Protein AF-A0A0B3WMZ1-F1 (afdb_monomer_lite)

Structure (mmCIF, N/CA/C/O backbone):
data_AF-A0A0B3WMZ1-F1
#
_entry.id   AF-A0A0B3WMZ1-F1
#
loop_
_atom_site.group_PDB
_atom_site.id
_atom_site.type_symbol
_atom_site.label_atom_id
_atom_site.label_alt_id
_atom_site.label_comp_id
_atom_site.label_asym_id
_atom_site.label_entity_id
_atom_site.label_seq_id
_atom_site.pdbx_PDB_ins_code
_atom_site.Cartn_x
_atom_site.Cartn_y
_atom_site.Cartn_z
_atom_site.occupancy
_atom_site.B_iso_or_equiv
_atom_site.auth_seq_id
_atom_site.auth_comp_id
_atom_site.auth_asym_id
_atom_site.auth_atom_id
_atom_site.pdbx_PDB_model_num
ATOM 1 N N . MET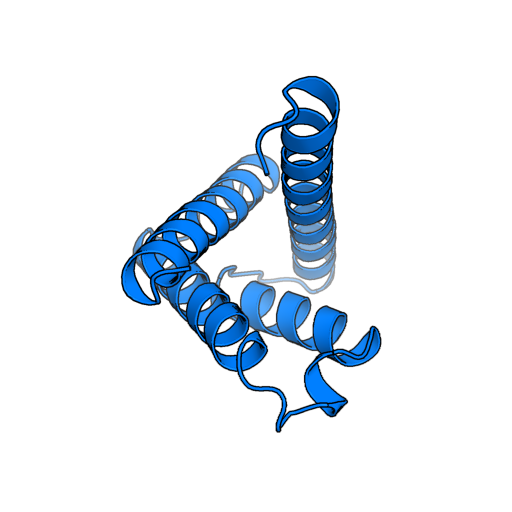 A 1 1 ? 13.576 -7.551 -15.426 1.00 64.88 1 MET A N 1
ATOM 2 C CA . MET A 1 1 ? 13.147 -7.860 -14.046 1.00 64.88 1 MET A CA 1
ATOM 3 C C . MET A 1 1 ? 12.488 -9.229 -14.025 1.00 64.88 1 MET A C 1
ATOM 5 O O . MET A 1 1 ? 11.691 -9.505 -14.913 1.00 64.88 1 MET A O 1
ATOM 9 N N . TYR A 1 2 ? 12.836 -10.089 -13.069 1.00 85.50 2 TYR A N 1
ATOM 10 C CA . TYR A 1 2 ? 12.163 -11.379 -12.900 1.00 85.50 2 TYR A CA 1
ATOM 11 C C . TYR A 1 2 ? 10.779 -11.148 -12.284 1.00 85.50 2 TYR A C 1
ATOM 13 O O . TYR A 1 2 ? 10.673 -10.461 -11.268 1.00 85.50 2 TYR A O 1
ATOM 21 N N . LEU A 1 3 ? 9.732 -11.701 -12.909 1.00 86.38 3 LEU A N 1
ATOM 22 C CA . LEU A 1 3 ? 8.337 -11.530 -12.480 1.00 86.38 3 LEU A CA 1
ATOM 23 C C . LEU A 1 3 ? 8.155 -11.904 -11.001 1.00 86.38 3 LEU A C 1
ATOM 25 O O . LEU A 1 3 ? 7.507 -11.177 -10.254 1.00 86.38 3 LEU A O 1
ATOM 29 N N . ASP A 1 4 ? 8.789 -12.993 -10.572 1.00 88.38 4 ASP A N 1
ATOM 30 C CA . ASP A 1 4 ? 8.692 -13.503 -9.203 1.00 88.38 4 ASP A CA 1
ATOM 31 C C . ASP A 1 4 ? 9.216 -12.490 -8.179 1.00 88.38 4 ASP A C 1
ATOM 33 O O . ASP A 1 4 ? 8.588 -12.242 -7.149 1.00 88.38 4 ASP A O 1
ATOM 37 N N . LEU A 1 5 ? 10.339 -11.840 -8.497 1.00 90.69 5 LEU A N 1
ATOM 38 C CA . LEU A 1 5 ? 10.965 -10.847 -7.628 1.00 90.69 5 LEU A CA 1
ATOM 39 C C . LEU A 1 5 ? 10.114 -9.572 -7.551 1.00 90.69 5 LEU A C 1
ATOM 41 O O . LEU A 1 5 ? 9.909 -9.041 -6.463 1.00 90.69 5 LEU A O 1
ATOM 45 N N . TYR A 1 6 ? 9.526 -9.152 -8.678 1.00 89.94 6 TYR A N 1
ATOM 46 C CA . TYR A 1 6 ? 8.584 -8.028 -8.728 1.00 89.94 6 TYR A CA 1
ATOM 47 C C . TYR A 1 6 ? 7.328 -8.272 -7.885 1.00 89.94 6 TYR A C 1
ATOM 49 O O . TYR A 1 6 ? 6.864 -7.368 -7.185 1.00 89.94 6 TYR A O 1
ATOM 57 N N . ILE A 1 7 ? 6.776 -9.488 -7.931 1.00 92.31 7 ILE A N 1
ATOM 58 C CA . ILE A 1 7 ? 5.605 -9.877 -7.135 1.00 92.31 7 ILE A CA 1
ATOM 59 C C . ILE A 1 7 ? 5.934 -9.814 -5.643 1.00 92.31 7 ILE A C 1
ATOM 61 O O . ILE A 1 7 ? 5.166 -9.229 -4.877 1.00 92.31 7 ILE A O 1
ATOM 65 N N . ILE A 1 8 ? 7.067 -10.391 -5.232 1.00 93.62 8 ILE A N 1
ATOM 66 C CA . ILE A 1 8 ? 7.501 -10.412 -3.828 1.00 93.62 8 ILE A CA 1
ATOM 67 C C . ILE A 1 8 ? 7.738 -8.990 -3.315 1.00 93.62 8 ILE A C 1
ATOM 69 O O . ILE A 1 8 ? 7.237 -8.636 -2.248 1.00 93.62 8 ILE A O 1
ATOM 73 N N . GLU A 1 9 ? 8.442 -8.164 -4.086 1.00 91.75 9 GLU A N 1
ATOM 74 C CA . GLU A 1 9 ? 8.725 -6.774 -3.735 1.00 91.75 9 GLU A CA 1
ATOM 75 C C . GLU A 1 9 ? 7.433 -5.964 -3.566 1.00 91.75 9 GLU A C 1
ATOM 77 O O . GLU A 1 9 ? 7.223 -5.339 -2.525 1.00 91.75 9 GLU A O 1
ATOM 82 N N . ASN A 1 10 ? 6.509 -6.043 -4.530 1.00 93.06 10 ASN A N 1
ATOM 83 C CA . ASN A 1 10 ? 5.232 -5.334 -4.443 1.00 93.06 10 ASN A CA 1
ATOM 84 C C . ASN A 1 10 ? 4.358 -5.849 -3.299 1.00 93.06 10 ASN A C 1
ATOM 86 O O . ASN A 1 10 ? 3.663 -5.060 -2.662 1.00 93.06 10 ASN A O 1
ATOM 90 N N . LEU A 1 11 ? 4.387 -7.148 -3.001 1.00 94.12 11 LEU A N 1
ATOM 91 C CA . LEU A 1 11 ? 3.652 -7.710 -1.867 1.00 94.12 11 LEU A CA 1
ATOM 92 C C . LEU A 1 11 ? 4.190 -7.185 -0.538 1.00 94.12 11 LEU A C 1
ATOM 94 O O . LEU A 1 11 ? 3.405 -6.802 0.332 1.00 94.12 11 LEU A O 1
ATOM 98 N N . LEU A 1 12 ? 5.512 -7.101 -0.407 1.00 94.50 12 LEU A N 1
ATOM 99 C CA . LEU A 1 12 ? 6.178 -6.565 0.773 1.00 94.50 12 LEU A CA 1
ATOM 100 C C . LEU A 1 12 ? 5.880 -5.065 0.930 1.00 94.50 12 LEU A C 1
ATOM 102 O O . LEU A 1 12 ? 5.408 -4.646 1.989 1.00 94.50 12 LEU A O 1
ATOM 106 N N . ILE A 1 13 ? 6.059 -4.272 -0.129 1.00 94.00 13 ILE A N 1
ATOM 107 C CA . ILE A 1 13 ? 5.790 -2.828 -0.120 1.00 94.00 13 ILE A CA 1
ATOM 108 C C . ILE A 1 13 ? 4.320 -2.549 0.206 1.00 94.00 13 ILE A C 1
ATOM 110 O O . ILE A 1 13 ? 4.038 -1.799 1.140 1.00 94.00 13 ILE A O 1
ATOM 114 N N . ASN A 1 14 ? 3.371 -3.182 -0.491 1.00 94.75 14 ASN A N 1
ATOM 115 C CA . ASN A 1 14 ? 1.945 -2.967 -0.231 1.00 94.75 14 ASN A CA 1
ATOM 116 C C . ASN A 1 14 ? 1.564 -3.357 1.205 1.00 94.75 14 ASN A C 1
ATOM 118 O O . ASN A 1 14 ? 0.786 -2.653 1.856 1.00 94.75 14 ASN A O 1
ATOM 122 N N . TYR A 1 15 ? 2.145 -4.435 1.740 1.00 94.25 15 TYR A N 1
ATOM 123 C CA . TYR A 1 15 ? 1.932 -4.828 3.131 1.00 94.25 15 TYR A CA 1
ATOM 124 C C . TYR A 1 15 ? 2.484 -3.794 4.126 1.00 94.25 15 TYR A C 1
ATOM 126 O O . TYR A 1 15 ? 1.806 -3.483 5.115 1.00 94.25 15 TYR A O 1
ATOM 134 N N . ILE A 1 16 ? 3.673 -3.229 3.872 1.00 94.12 16 ILE A N 1
ATOM 135 C CA . ILE A 1 16 ? 4.246 -2.140 4.681 1.00 94.12 16 ILE A CA 1
ATOM 136 C C . ILE A 1 16 ? 3.326 -0.924 4.647 1.00 94.12 16 ILE A C 1
ATOM 138 O O . ILE A 1 16 ? 2.972 -0.415 5.709 1.00 94.12 16 ILE A O 1
ATOM 142 N N . ILE A 1 17 ? 2.885 -0.495 3.463 1.00 94.38 17 ILE A N 1
ATOM 143 C CA . ILE A 1 17 ? 2.007 0.671 3.300 1.00 94.38 17 ILE A CA 1
ATOM 144 C C . ILE A 1 17 ? 0.739 0.490 4.134 1.00 94.38 17 ILE A C 1
ATOM 146 O O . ILE A 1 17 ? 0.432 1.327 4.984 1.00 94.38 17 ILE A O 1
ATOM 150 N N . ILE A 1 18 ? 0.031 -0.629 3.958 1.00 93.62 18 ILE A N 1
ATOM 151 C CA . ILE A 1 18 ? -1.217 -0.903 4.684 1.00 93.62 18 ILE A CA 1
ATOM 152 C C . ILE A 1 18 ? -0.970 -0.976 6.196 1.00 93.62 18 ILE A C 1
ATOM 154 O O . ILE A 1 18 ? -1.777 -0.483 6.991 1.00 93.62 18 ILE A O 1
ATOM 158 N N . SER A 1 19 ? 0.149 -1.567 6.614 1.00 92.25 19 SER A N 1
ATOM 159 C CA . SER A 1 19 ? 0.523 -1.667 8.025 1.00 92.25 19 SER A CA 1
ATOM 160 C C . SER A 1 19 ? 0.820 -0.302 8.642 1.00 92.25 19 SER A C 1
ATOM 162 O O . SER A 1 19 ? 0.267 0.007 9.699 1.00 92.25 19 SER A O 1
ATOM 164 N N . CYS A 1 20 ? 1.612 0.534 7.973 1.00 92.44 20 CYS A N 1
ATOM 165 C CA . CYS A 1 20 ? 1.904 1.905 8.384 1.00 92.44 20 CYS A CA 1
ATOM 166 C C . CYS A 1 20 ? 0.625 2.738 8.467 1.00 92.44 20 CYS A C 1
ATOM 168 O O . CYS A 1 20 ? 0.377 3.381 9.485 1.00 92.44 20 CYS A O 1
ATOM 170 N N . THR A 1 21 ? -0.237 2.674 7.452 1.00 93.44 21 THR A N 1
ATOM 171 C CA . THR A 1 21 ? -1.529 3.367 7.472 1.00 93.44 21 THR A CA 1
ATO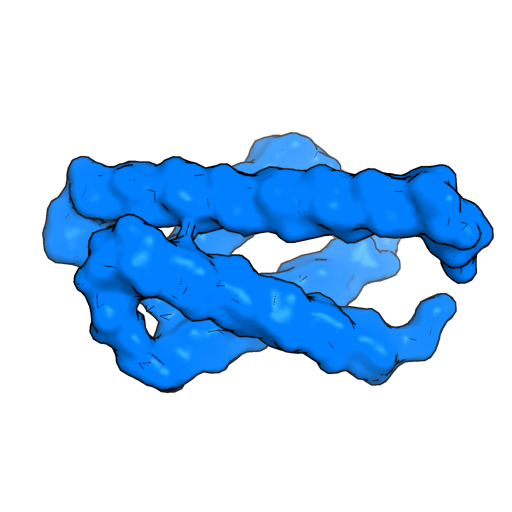M 172 C C . THR A 1 21 ? -2.402 2.896 8.633 1.00 93.44 21 THR A C 1
ATOM 174 O O . THR A 1 21 ? -2.988 3.729 9.317 1.00 93.44 21 THR A O 1
ATOM 177 N N . SER A 1 22 ? -2.466 1.592 8.915 1.00 91.31 22 SER A N 1
ATOM 178 C CA . SER A 1 22 ? -3.212 1.027 10.054 1.00 91.31 22 SER A CA 1
ATOM 179 C C . SER A 1 22 ? -2.708 1.561 11.401 1.00 91.31 22 SER A C 1
ATOM 181 O O . SER A 1 22 ? -3.514 1.928 12.254 1.00 91.31 22 SER A O 1
ATOM 183 N N . ILE A 1 23 ? -1.388 1.676 11.571 1.00 91.31 23 ILE A N 1
ATOM 184 C CA . ILE A 1 23 ? -0.771 2.230 12.785 1.00 91.31 23 ILE A CA 1
ATOM 185 C C . ILE A 1 23 ? -1.088 3.727 12.920 1.00 91.31 23 ILE A C 1
ATOM 187 O O . ILE A 1 23 ? -1.571 4.163 13.964 1.00 91.31 23 ILE A O 1
ATOM 191 N N . LEU A 1 24 ? -0.883 4.509 11.856 1.00 89.56 24 LEU A N 1
ATOM 192 C CA . LEU A 1 24 ? -1.090 5.963 11.851 1.00 89.56 24 LEU A CA 1
ATOM 193 C C . LEU A 1 24 ? -2.562 6.357 12.028 1.00 89.56 24 LEU A C 1
ATOM 195 O O . LEU A 1 24 ? -2.874 7.356 12.671 1.00 89.56 24 LEU A O 1
ATOM 199 N N . THR A 1 25 ? -3.479 5.562 11.483 1.00 88.44 25 THR A N 1
ATOM 200 C CA . THR A 1 25 ? -4.927 5.789 11.612 1.00 88.44 25 THR A CA 1
ATOM 201 C C . THR A 1 25 ? -5.505 5.264 12.925 1.00 88.44 25 THR A C 1
ATOM 203 O O . THR A 1 25 ? -6.688 5.500 13.183 1.00 88.44 25 THR A O 1
ATOM 206 N N . LYS A 1 26 ? -4.697 4.562 13.739 1.00 84.31 26 LYS A N 1
ATOM 207 C CA . LYS A 1 26 ? -5.119 3.767 14.909 1.00 84.31 26 LYS A CA 1
ATOM 208 C C . LYS A 1 26 ? -6.225 2.758 14.580 1.00 84.31 26 LYS A C 1
ATOM 210 O O . LYS A 1 26 ? -6.978 2.342 15.457 1.00 84.31 26 LYS A O 1
ATOM 215 N N . ASN A 1 27 ? -6.314 2.354 13.315 1.00 81.12 27 ASN A N 1
ATOM 216 C CA . ASN A 1 27 ? -7.290 1.390 12.848 1.00 81.12 27 ASN A CA 1
ATOM 217 C C . ASN A 1 27 ? -6.657 -0.001 12.885 1.00 81.12 27 ASN A C 1
ATOM 219 O O . ASN A 1 27 ? -5.870 -0.374 12.006 1.00 81.12 27 ASN A O 1
ATOM 223 N N . VAL A 1 28 ? -6.949 -0.753 13.946 1.00 71.19 28 VAL A N 1
ATOM 224 C CA . VAL A 1 28 ? -6.469 -2.125 14.151 1.00 71.19 28 VAL A CA 1
ATOM 225 C C . VAL A 1 28 ? -7.204 -3.083 13.213 1.00 71.19 28 VAL A C 1
ATOM 227 O O . VAL A 1 28 ? -8.093 -3.840 13.595 1.00 71.19 28 VAL A O 1
ATOM 230 N N . ASN A 1 29 ? -6.803 -3.061 11.945 1.00 72.38 29 ASN A N 1
ATOM 231 C CA . ASN A 1 29 ? -7.227 -4.055 10.973 1.00 72.38 29 ASN A CA 1
ATOM 232 C C . ASN A 1 29 ? -6.689 -5.436 11.357 1.00 72.38 29 ASN A C 1
ATOM 234 O O . ASN A 1 29 ? -5.511 -5.588 11.695 1.00 72.38 29 ASN A O 1
ATOM 238 N N . SER A 1 30 ? -7.528 -6.461 11.194 1.00 82.56 30 SER A N 1
ATOM 239 C CA . SER A 1 30 ? -7.095 -7.855 11.293 1.00 82.56 30 SER A CA 1
ATOM 240 C C . SER A 1 30 ? -5.942 -8.139 10.325 1.00 82.56 30 SER A C 1
ATOM 242 O O . SER A 1 30 ? -5.953 -7.680 9.180 1.00 82.56 30 SER A O 1
ATOM 244 N N . TYR A 1 31 ? -4.985 -8.960 10.760 1.00 84.31 31 TYR A N 1
ATOM 245 C CA . TYR A 1 31 ? -3.848 -9.415 9.955 1.00 8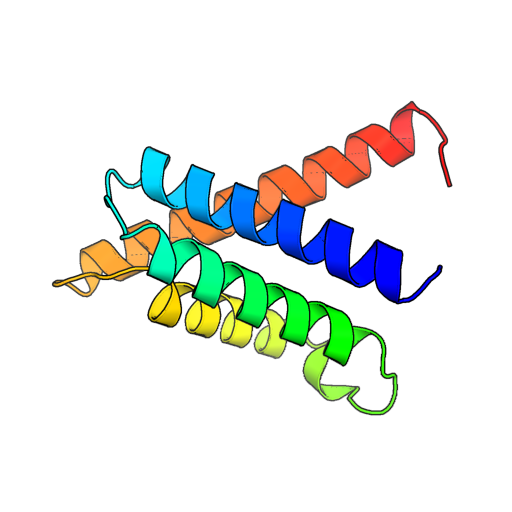4.31 31 TYR A CA 1
ATOM 246 C C . TYR A 1 31 ? -4.279 -9.951 8.576 1.00 84.31 31 TYR A C 1
ATOM 248 O O . TYR A 1 31 ? -3.662 -9.643 7.559 1.00 84.31 31 TYR A O 1
ATOM 256 N N . LYS A 1 32 ? -5.427 -10.644 8.517 1.00 86.56 32 LYS A N 1
ATOM 257 C CA . LYS A 1 32 ? -6.017 -11.144 7.265 1.00 86.56 32 LYS A CA 1
ATOM 258 C C . LYS A 1 32 ? -6.351 -10.024 6.276 1.00 86.56 32 LYS A C 1
ATOM 260 O O . LYS A 1 32 ? -6.083 -10.169 5.091 1.00 86.56 32 LYS A O 1
ATOM 265 N N . LYS A 1 33 ? -6.899 -8.898 6.747 1.00 87.38 33 LYS A N 1
ATOM 266 C CA . LYS A 1 33 ? -7.250 -7.757 5.883 1.00 87.38 33 LYS A CA 1
ATOM 267 C C . LYS A 1 33 ? -6.014 -7.067 5.320 1.00 87.38 33 LYS A C 1
ATOM 269 O O . LYS A 1 33 ? -6.026 -6.669 4.162 1.00 87.38 33 LYS A O 1
ATOM 274 N N . LYS A 1 34 ? -4.934 -7.001 6.107 1.00 88.62 34 LYS A N 1
ATOM 275 C CA . LYS A 1 34 ? -3.645 -6.473 5.639 1.00 88.62 34 LYS A CA 1
ATOM 276 C C . LYS A 1 34 ? -3.061 -7.331 4.520 1.00 88.62 34 LYS A C 1
ATOM 278 O O . LYS A 1 34 ? -2.645 -6.788 3.505 1.00 88.62 34 LYS A O 1
ATOM 283 N N . ILE A 1 35 ? -3.098 -8.657 4.675 1.00 91.75 35 ILE A N 1
ATOM 284 C CA . ILE A 1 35 ? -2.641 -9.590 3.636 1.00 91.75 35 ILE A CA 1
ATOM 285 C C . ILE A 1 35 ? -3.509 -9.492 2.383 1.00 91.75 35 ILE A C 1
ATOM 287 O O . ILE A 1 35 ? -2.969 -9.350 1.293 1.00 91.75 35 ILE A O 1
ATOM 291 N N . ILE A 1 36 ? -4.839 -9.530 2.516 1.00 91.69 36 ILE A N 1
ATOM 292 C CA . ILE A 1 36 ? -5.746 -9.446 1.361 1.00 91.69 36 ILE A CA 1
ATOM 293 C C . ILE A 1 36 ? -5.528 -8.131 0.609 1.00 91.69 36 ILE A C 1
ATOM 295 O O . ILE A 1 36 ? -5.373 -8.143 -0.608 1.00 91.69 36 ILE A O 1
ATOM 299 N N . GLY A 1 37 ? 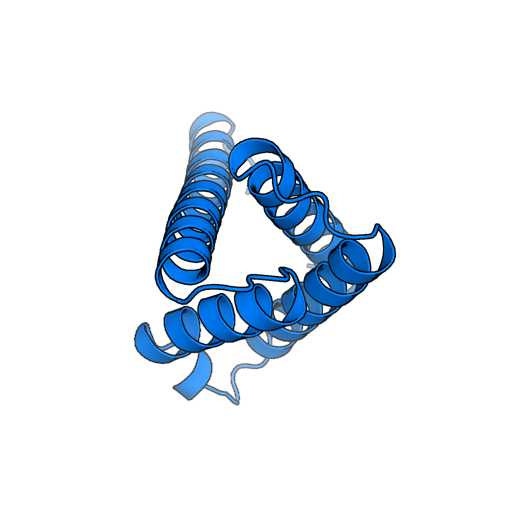-5.455 -7.011 1.328 1.00 90.69 37 GLY A N 1
ATOM 300 C CA . GLY A 1 37 ? -5.164 -5.711 0.736 1.00 90.69 37 GLY A CA 1
ATOM 301 C C . GLY A 1 37 ? -3.822 -5.678 0.007 1.00 90.69 37 GLY A C 1
ATOM 302 O O . GLY A 1 37 ? -3.749 -5.186 -1.117 1.00 90.69 37 GLY A O 1
ATOM 303 N N . ALA A 1 38 ? -2.778 -6.260 0.608 1.00 92.81 38 ALA A N 1
ATOM 304 C CA . ALA A 1 38 ? -1.455 -6.330 -0.002 1.00 92.81 38 ALA A CA 1
ATOM 305 C C . ALA A 1 38 ? -1.461 -7.172 -1.282 1.00 92.81 38 ALA A C 1
ATOM 307 O O . ALA A 1 38 ? -0.926 -6.741 -2.297 1.00 92.81 38 ALA A O 1
ATOM 308 N N . VAL A 1 39 ? -2.131 -8.327 -1.264 1.00 94.19 39 VAL A N 1
ATOM 309 C CA . VAL A 1 39 ? -2.286 -9.196 -2.439 1.00 94.19 39 VAL A CA 1
ATOM 310 C C . VAL A 1 39 ? -3.040 -8.477 -3.557 1.00 94.19 39 VAL A C 1
ATOM 312 O O . VAL A 1 39 ? -2.602 -8.521 -4.703 1.00 94.19 39 VAL A O 1
ATOM 315 N N . VAL A 1 40 ? -4.133 -7.771 -3.248 1.00 93.12 40 VAL A N 1
ATOM 316 C CA . VAL A 1 40 ? -4.882 -6.986 -4.246 1.00 93.12 40 VAL A CA 1
ATOM 317 C C . VAL A 1 40 ? -4.015 -5.868 -4.833 1.00 93.12 40 VAL A C 1
ATOM 319 O O . VAL A 1 40 ? -4.012 -5.679 -6.050 1.00 93.12 40 VAL A O 1
ATOM 322 N N . GLY A 1 41 ? -3.240 -5.171 -3.998 1.00 90.75 41 GLY A N 1
ATOM 323 C CA . GLY A 1 41 ? -2.268 -4.174 -4.452 1.00 90.75 41 GLY A CA 1
ATOM 324 C C . GLY A 1 41 ? -1.213 -4.769 -5.386 1.00 90.75 41 GLY A C 1
ATOM 325 O O . GLY A 1 41 ? -0.943 -4.213 -6.447 1.00 90.75 41 GLY A O 1
ATOM 326 N N . THR A 1 42 ? -0.678 -5.943 -5.055 1.00 92.88 42 THR A N 1
ATOM 327 C CA . THR A 1 42 ? 0.299 -6.642 -5.899 1.00 92.88 42 THR A CA 1
ATOM 328 C C . THR A 1 42 ? -0.300 -7.099 -7.219 1.00 92.88 42 THR A C 1
ATOM 330 O O . THR A 1 42 ? 0.344 -6.951 -8.253 1.00 92.88 42 THR A O 1
ATOM 333 N N . ILE A 1 43 ? -1.534 -7.612 -7.219 1.00 91.12 43 ILE A N 1
ATOM 334 C CA . ILE A 1 43 ? -2.239 -7.968 -8.458 1.00 91.12 43 ILE A CA 1
ATOM 335 C C . ILE A 1 43 ? -2.356 -6.735 -9.354 1.00 91.12 43 ILE A C 1
ATOM 337 O O . ILE A 1 43 ? -2.057 -6.824 -10.542 1.00 91.12 43 ILE A O 1
ATOM 341 N N . TYR A 1 44 ? -2.720 -5.578 -8.795 1.00 89.00 44 TYR A N 1
ATOM 342 C CA . TYR A 1 44 ? -2.761 -4.326 -9.549 1.00 89.00 44 TYR A CA 1
ATOM 343 C C . TYR A 1 44 ? -1.391 -3.961 -10.148 1.00 89.00 44 TYR A C 1
ATOM 345 O O . TYR A 1 44 ? -1.313 -3.678 -11.345 1.00 89.00 44 TYR A O 1
ATOM 353 N N . SER A 1 45 ? -0.307 -4.053 -9.370 1.00 87.31 45 SER A N 1
ATOM 354 C CA . SER A 1 45 ? 1.060 -3.831 -9.865 1.00 87.31 45 SER A CA 1
ATOM 355 C C . SER A 1 45 ? 1.441 -4.791 -11.000 1.00 87.31 45 SER A C 1
ATOM 357 O O . SER A 1 45 ? 2.020 -4.380 -12.001 1.00 87.31 45 SER A O 1
ATOM 359 N N . VAL A 1 46 ? 1.082 -6.073 -10.897 1.00 88.06 46 VAL A N 1
ATOM 360 C CA . VAL A 1 46 ? 1.356 -7.070 -11.948 1.00 88.06 46 VAL A CA 1
ATOM 361 C C . VAL A 1 46 ? 0.545 -6.787 -13.210 1.00 88.06 46 VAL A C 1
ATOM 363 O O . VAL A 1 46 ? 1.073 -6.890 -14.313 1.00 88.06 46 VAL A O 1
ATOM 366 N N . VAL A 1 47 ? -0.721 -6.389 -13.082 1.00 85.81 47 VAL A N 1
ATOM 367 C CA . VAL A 1 47 ? -1.546 -6.005 -14.239 1.00 85.81 47 VAL A CA 1
ATOM 368 C C . VAL A 1 47 ? -0.950 -4.783 -14.950 1.00 85.81 47 VAL A C 1
ATOM 370 O O . VAL A 1 47 ? -0.989 -4.709 -16.178 1.00 85.81 47 VAL A O 1
ATOM 373 N N . TYR A 1 48 ? -0.324 -3.868 -14.206 1.00 79.44 48 TYR A N 1
ATOM 374 C CA . TYR A 1 48 ? 0.362 -2.693 -14.749 1.00 79.44 48 TYR A CA 1
ATOM 375 C C . TYR A 1 48 ? 1.593 -3.026 -15.617 1.00 79.44 48 TYR A C 1
ATOM 377 O O . TYR A 1 48 ? 2.010 -2.198 -16.426 1.00 79.44 48 TYR A O 1
ATOM 385 N N . LEU A 1 49 ? 2.164 -4.233 -15.521 1.00 80.62 49 LEU A N 1
ATOM 386 C CA . LEU A 1 49 ? 3.232 -4.688 -16.426 1.00 80.62 49 LEU A CA 1
ATOM 387 C C . LEU A 1 49 ? 2.728 -4.994 -17.846 1.00 80.62 49 LEU A C 1
ATOM 389 O O . LEU A 1 49 ? 3.537 -5.066 -18.770 1.00 80.62 49 LEU A O 1
ATOM 393 N N . PHE A 1 50 ? 1.418 -5.175 -18.049 1.00 80.25 50 PHE A N 1
ATOM 394 C CA . PHE A 1 50 ? 0.862 -5.535 -19.352 1.00 80.25 50 PHE A CA 1
ATOM 395 C C . PHE A 1 50 ? 0.482 -4.286 -20.173 1.00 80.25 50 PHE A C 1
ATOM 397 O O . PHE A 1 50 ? -0.545 -3.658 -19.900 1.00 80.25 50 PHE A O 1
ATOM 404 N N . PRO A 1 51 ? 1.201 -3.976 -21.273 1.00 68.69 51 PRO A N 1
ATOM 405 C CA . PRO A 1 51 ? 0.996 -2.750 -22.057 1.00 68.69 51 PRO A CA 1
ATOM 406 C C . PRO A 1 51 ? -0.354 -2.689 -22.791 1.00 68.69 51 PRO A C 1
ATOM 408 O O . PRO A 1 51 ? -0.743 -1.643 -23.304 1.00 68.69 51 PRO A O 1
ATOM 411 N N . LYS A 1 52 ? -1.104 -3.799 -22.833 1.00 74.12 52 LYS A N 1
ATOM 412 C CA . LYS A 1 52 ? -2.444 -3.863 -23.437 1.00 74.12 52 LYS A CA 1
ATOM 413 C C . LYS A 1 52 ? -3.488 -3.037 -22.674 1.00 74.12 52 LYS A C 1
ATOM 415 O O . LYS A 1 52 ? -4.517 -2.698 -23.251 1.00 74.12 52 LYS A O 1
ATOM 420 N N . PHE A 1 53 ? -3.237 -2.681 -21.413 1.00 72.25 53 PHE A N 1
ATOM 421 C CA . PHE A 1 53 ? -4.187 -1.946 -20.575 1.00 72.25 53 PHE A CA 1
ATOM 422 C C . PHE A 1 53 ? -3.839 -0.456 -20.452 1.00 72.25 53 PHE A C 1
ATOM 424 O O . PHE A 1 53 ? -3.687 0.065 -19.350 1.00 72.25 53 PHE A O 1
ATOM 431 N N . TYR A 1 54 ? -3.755 0.256 -21.581 1.00 68.38 54 TYR A N 1
ATOM 432 C CA . TYR A 1 54 ? -3.365 1.678 -21.621 1.00 68.38 54 TYR A CA 1
ATOM 433 C C . TYR A 1 54 ? -4.216 2.591 -20.705 1.00 68.38 54 TYR A C 1
ATOM 435 O O . TYR A 1 54 ? -3.732 3.575 -20.149 1.00 68.38 54 TYR A O 1
ATOM 443 N N . LEU A 1 55 ? -5.480 2.220 -20.480 1.00 67.12 55 LEU A N 1
ATOM 444 C CA . LEU A 1 55 ? -6.419 2.913 -19.590 1.00 67.12 55 LEU A CA 1
ATOM 445 C C . LEU A 1 55 ? -5.995 2.887 -18.107 1.00 67.12 55 LEU A C 1
ATOM 447 O O . LEU A 1 55 ? -6.283 3.837 -17.378 1.00 67.12 55 LEU A O 1
ATOM 451 N N . LEU A 1 56 ? -5.278 1.846 -17.664 1.00 69.06 56 LEU A N 1
ATOM 452 C CA . LEU A 1 56 ? -4.813 1.693 -16.277 1.00 69.06 56 LEU A CA 1
ATOM 453 C C . LEU A 1 56 ? -3.636 2.611 -15.926 1.00 69.06 56 LEU A C 1
ATOM 455 O O . LEU A 1 56 ? -3.385 2.850 -14.744 1.00 69.06 56 LEU A O 1
ATOM 459 N N . TYR A 1 57 ? -2.954 3.168 -16.928 1.00 69.25 57 TYR A N 1
ATOM 460 C CA . TYR A 1 57 ? -1.838 4.096 -16.731 1.00 69.25 57 TYR A CA 1
ATOM 461 C C . TYR A 1 57 ? -2.291 5.526 -16.431 1.00 69.25 57 TYR A C 1
ATOM 463 O O . TYR A 1 57 ? -1.487 6.352 -15.993 1.00 69.25 57 TYR A O 1
ATOM 471 N N . THR A 1 58 ? -3.571 5.829 -16.654 1.00 80.25 58 THR A N 1
ATOM 472 C CA . THR A 1 58 ? -4.109 7.175 -16.468 1.00 80.25 58 THR A CA 1
ATOM 473 C C . THR A 1 58 ? -4.094 7.586 -14.988 1.00 80.25 58 THR A C 1
ATOM 475 O O . THR A 1 58 ? -4.219 6.774 -14.073 1.00 80.25 58 THR A O 1
ATOM 478 N N . LEU A 1 59 ? -3.930 8.881 -14.714 1.00 76.56 59 LEU A N 1
ATOM 479 C CA . LEU A 1 59 ? -4.053 9.409 -13.349 1.00 76.56 59 LEU A CA 1
ATOM 480 C C . LEU A 1 59 ? -5.384 9.030 -12.659 1.00 76.56 59 LEU A C 1
ATOM 482 O O . LEU A 1 59 ? -5.333 8.597 -11.505 1.00 76.56 59 LEU A O 1
ATOM 486 N N . PRO A 1 60 ? -6.562 9.123 -13.313 1.00 80.06 60 PRO A N 1
ATOM 487 C CA . PRO A 1 60 ? -7.824 8.736 -12.683 1.00 80.06 60 PRO A CA 1
ATOM 488 C C . PRO A 1 60 ? -7.907 7.249 -12.318 1.00 80.06 60 PRO A C 1
ATOM 490 O O . PRO A 1 60 ? -8.416 6.933 -11.242 1.00 80.06 60 PRO A O 1
ATOM 493 N N . SER A 1 61 ? -7.378 6.330 -13.137 1.00 78.19 61 SER A N 1
ATOM 494 C CA . SER A 1 61 ? -7.384 4.903 -12.784 1.00 78.19 61 SER A CA 1
ATOM 495 C C . SER A 1 61 ? -6.565 4.634 -11.523 1.00 78.19 61 SER A C 1
ATOM 497 O O . SER A 1 61 ? -7.037 3.918 -10.642 1.00 78.19 61 SER A O 1
ATOM 499 N N . LYS A 1 62 ? -5.397 5.271 -11.363 1.00 81.62 62 LYS A N 1
ATOM 500 C CA . LYS A 1 62 ? -4.575 5.129 -10.145 1.00 81.62 62 LYS A CA 1
ATOM 501 C C . LYS A 1 62 ? -5.338 5.524 -8.880 1.00 81.62 62 LYS A C 1
ATOM 503 O O . LYS A 1 62 ? -5.274 4.814 -7.878 1.00 81.62 62 LYS A O 1
ATOM 508 N N . ILE A 1 63 ? -6.086 6.626 -8.937 1.00 84.38 63 ILE A N 1
ATOM 509 C CA . ILE A 1 63 ? -6.897 7.102 -7.808 1.00 84.38 63 ILE A CA 1
ATOM 510 C C . ILE A 1 63 ? -7.997 6.087 -7.475 1.00 84.38 63 ILE A C 1
ATOM 512 O O . ILE A 1 63 ? -8.186 5.753 -6.306 1.00 84.38 63 ILE A O 1
ATOM 516 N N . ILE A 1 64 ? -8.678 5.544 -8.489 1.00 87.31 64 ILE A N 1
ATOM 517 C CA . ILE A 1 64 ? -9.719 4.523 -8.306 1.00 87.31 64 ILE A CA 1
ATOM 518 C C . ILE A 1 64 ? -9.151 3.285 -7.601 1.00 87.31 64 ILE A C 1
ATOM 520 O O . ILE A 1 64 ? -9.739 2.814 -6.628 1.00 87.31 64 ILE A O 1
ATOM 524 N N . PHE A 1 65 ? -7.988 2.785 -8.027 1.00 86.69 65 PHE A N 1
ATOM 525 C CA . PHE A 1 65 ? -7.372 1.612 -7.399 1.00 86.69 65 PHE A CA 1
ATOM 526 C C . PHE A 1 65 ? -6.923 1.869 -5.963 1.00 86.69 65 PHE A C 1
ATOM 528 O O . PHE A 1 65 ? -7.140 1.016 -5.104 1.00 86.69 65 PHE A O 1
ATOM 535 N N . ILE A 1 66 ? -6.382 3.053 -5.670 1.00 87.75 66 ILE A N 1
ATOM 536 C CA . ILE A 1 66 ? -6.072 3.466 -4.296 1.00 87.75 66 ILE A CA 1
ATOM 537 C C . ILE A 1 66 ? -7.319 3.399 -3.405 1.00 87.75 66 ILE A C 1
ATOM 539 O O . ILE A 1 66 ? -7.253 2.870 -2.294 1.00 87.75 66 ILE A O 1
ATOM 543 N N . VAL A 1 67 ? -8.462 3.883 -3.899 1.00 88.25 67 VAL A N 1
ATOM 544 C CA . VAL A 1 67 ? -9.728 3.845 -3.154 1.00 88.25 67 VAL A CA 1
ATOM 545 C C . VAL A 1 67 ? -10.215 2.407 -2.967 1.00 88.25 67 VAL A C 1
ATOM 547 O O . VAL A 1 67 ? -10.592 2.041 -1.855 1.00 88.25 67 VAL A O 1
ATOM 550 N N . ILE A 1 68 ? -10.163 1.572 -4.010 1.00 89.25 68 ILE A N 1
ATOM 551 C CA . ILE A 1 68 ? -10.571 0.156 -3.949 1.00 89.25 68 ILE A CA 1
ATOM 552 C C . ILE A 1 68 ? -9.723 -0.616 -2.932 1.00 89.25 68 ILE A C 1
ATOM 554 O O . ILE A 1 68 ? -10.268 -1.307 -2.069 1.00 89.25 68 ILE A O 1
ATOM 558 N N . ILE A 1 69 ? -8.396 -0.477 -2.989 1.00 89.31 69 ILE A N 1
ATOM 559 C CA . ILE A 1 69 ? -7.480 -1.128 -2.044 1.00 89.31 69 ILE A CA 1
ATOM 560 C C . ILE A 1 69 ? -7.758 -0.629 -0.624 1.00 89.31 69 ILE A C 1
ATOM 562 O O . ILE A 1 69 ? -7.805 -1.437 0.305 1.00 89.31 69 ILE A O 1
ATOM 566 N N . GLY A 1 70 ? -8.014 0.671 -0.452 1.00 87.81 70 GLY A N 1
ATOM 567 C CA . GLY A 1 70 ? -8.418 1.257 0.824 1.00 87.81 70 GLY A CA 1
ATOM 568 C C . GLY A 1 70 ? -9.699 0.634 1.392 1.00 87.81 70 GLY A C 1
ATOM 569 O O . GLY A 1 70 ? -9.713 0.230 2.554 1.00 87.81 70 GLY A O 1
ATOM 570 N N . LEU A 1 71 ? -10.744 0.481 0.571 1.00 87.69 71 LEU A N 1
ATOM 571 C CA . LEU A 1 71 ? -12.021 -0.133 0.968 1.00 87.69 71 LEU A CA 1
ATOM 572 C C . LEU A 1 71 ? -11.867 -1.595 1.402 1.00 87.69 71 LEU A C 1
ATOM 574 O O . LEU A 1 71 ? -12.498 -2.031 2.361 1.00 87.69 71 LEU A O 1
ATOM 578 N N . ILE A 1 72 ? -11.039 -2.365 0.696 1.00 87.44 72 ILE A N 1
ATOM 579 C CA . ILE A 1 72 ? -10.820 -3.786 1.001 1.00 87.44 72 ILE A CA 1
ATOM 580 C C . ILE A 1 72 ? -9.961 -3.940 2.262 1.00 87.44 72 ILE A C 1
ATOM 582 O O . ILE A 1 72 ? -10.191 -4.833 3.084 1.00 87.44 72 ILE A O 1
ATOM 586 N N . SER A 1 73 ? -8.964 -3.068 2.416 1.00 87.25 73 SER A N 1
ATOM 587 C CA . SER A 1 73 ? -7.963 -3.177 3.474 1.00 87.25 73 SER A CA 1
ATOM 588 C C . SER A 1 73 ? -8.481 -2.682 4.820 1.00 87.25 73 SER A C 1
ATOM 590 O O . SER A 1 73 ? -8.178 -3.312 5.832 1.00 87.25 73 SER A O 1
ATOM 592 N N . PHE A 1 74 ? -9.245 -1.584 4.856 1.00 87.50 74 PHE A N 1
ATOM 593 C CA . PHE A 1 74 ? -9.634 -0.886 6.086 1.00 87.50 74 PHE A CA 1
ATOM 594 C C . PHE A 1 74 ? -11.134 -0.969 6.361 1.00 87.50 74 PHE A C 1
ATOM 596 O O . PHE A 1 74 ? -11.958 -0.807 5.4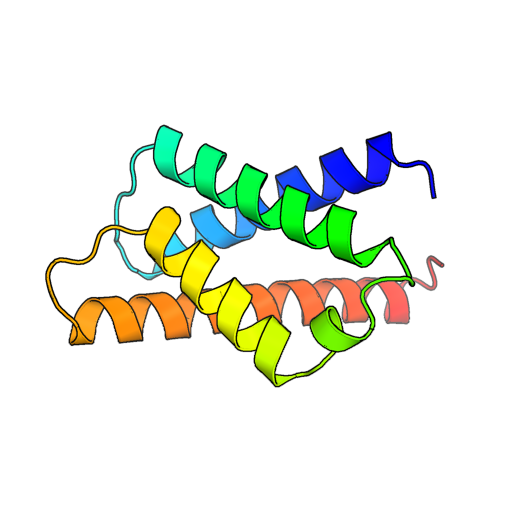69 1.00 87.50 74 PHE A O 1
ATOM 603 N N . VAL A 1 75 ? -11.489 -1.193 7.629 1.00 82.44 75 VAL A N 1
ATOM 604 C CA . VAL A 1 75 ? -12.879 -1.081 8.093 1.00 82.44 75 VAL A CA 1
ATOM 605 C C . VAL A 1 75 ? -13.082 0.296 8.683 1.00 82.44 75 VAL A C 1
ATOM 607 O O . VAL A 1 75 ? -12.383 0.665 9.619 1.00 82.44 75 VAL A O 1
ATOM 610 N N . SER A 1 76 ? -14.056 1.033 8.179 1.00 80.31 76 SER A N 1
ATOM 611 C CA . SER A 1 76 ? -14.476 2.316 8.737 1.00 80.31 76 SER A CA 1
ATOM 612 C C . SER A 1 76 ? -15.987 2.309 8.898 1.00 80.31 76 SER A C 1
ATOM 614 O O . SER A 1 76 ? -16.692 1.922 7.964 1.00 80.31 76 SER A O 1
ATOM 616 N N . THR A 1 77 ? -16.479 2.734 10.056 1.00 78.31 77 THR A N 1
ATOM 617 C CA . THR A 1 77 ? -17.919 2.879 10.316 1.00 78.31 77 THR A CA 1
ATOM 618 C C . THR A 1 77 ? -18.471 4.148 9.682 1.00 78.31 77 THR A C 1
ATOM 620 O O . THR A 1 77 ? -19.594 4.149 9.184 1.00 78.31 77 THR A O 1
ATOM 623 N N . ASP A 1 78 ? -17.647 5.196 9.617 1.00 86.25 78 ASP A N 1
ATOM 624 C CA . ASP A 1 78 ? -18.061 6.525 9.183 1.00 86.25 78 ASP A CA 1
ATOM 625 C C . ASP A 1 78 ? -17.330 6.999 7.927 1.00 86.25 78 ASP A C 1
ATOM 627 O O . ASP A 1 78 ? -16.134 6.768 7.734 1.00 86.25 78 ASP A O 1
ATOM 631 N N . LYS A 1 79 ? -18.040 7.762 7.086 1.00 86.19 79 LYS A N 1
ATOM 632 C CA . LYS A 1 79 ? -17.470 8.362 5.866 1.00 86.19 79 LYS A CA 1
ATOM 633 C C . LYS A 1 79 ? -16.280 9.277 6.171 1.00 86.19 79 LYS A C 1
ATOM 635 O O . LYS A 1 79 ? -15.293 9.262 5.442 1.00 86.19 79 LYS A O 1
ATOM 640 N N . ASN A 1 80 ? -16.354 10.042 7.260 1.00 86.25 80 ASN A N 1
ATOM 641 C CA . ASN A 1 80 ? -15.284 10.956 7.666 1.00 86.25 80 ASN A CA 1
ATOM 642 C C . ASN A 1 80 ? -14.029 10.196 8.113 1.00 86.25 80 ASN A C 1
ATOM 644 O O . ASN A 1 80 ? -12.910 10.602 7.797 1.00 86.25 80 ASN A O 1
ATOM 648 N N . GLU A 1 81 ? -14.206 9.064 8.797 1.00 87.38 81 GLU A N 1
ATOM 649 C CA . GLU A 1 81 ? -13.091 8.187 9.150 1.00 87.38 81 GLU A CA 1
ATOM 650 C C . GLU A 1 81 ? -12.475 7.543 7.913 1.00 87.38 81 GLU A C 1
ATOM 652 O O . GLU A 1 81 ? -11.250 7.500 7.796 1.00 87.38 81 GLU A O 1
ATOM 657 N N . PHE A 1 82 ? -13.303 7.109 6.961 1.00 89.12 82 PHE A N 1
ATOM 658 C CA . PHE A 1 82 ? -12.821 6.543 5.707 1.00 89.12 82 PHE A CA 1
ATOM 659 C C . PHE A 1 82 ? -11.972 7.542 4.914 1.00 89.12 82 PHE A C 1
ATOM 661 O O . PHE A 1 82 ? -10.877 7.202 4.470 1.00 89.12 82 PHE A O 1
ATOM 668 N N . ILE A 1 83 ? -12.425 8.795 4.798 1.00 89.75 83 ILE A N 1
ATOM 669 C CA . ILE A 1 83 ? -11.657 9.863 4.141 1.00 89.75 83 ILE A CA 1
ATOM 670 C C . ILE A 1 83 ? -10.329 10.092 4.869 1.00 89.75 83 ILE A C 1
ATOM 672 O O . ILE A 1 83 ? -9.289 10.177 4.222 1.00 89.75 83 ILE A O 1
ATOM 676 N N . ARG A 1 84 ? -10.325 10.122 6.210 1.00 90.56 84 ARG A N 1
ATOM 677 C CA . ARG A 1 84 ? -9.085 10.249 6.995 1.00 90.56 84 ARG A CA 1
ATOM 678 C C . ARG A 1 84 ? -8.113 9.102 6.710 1.00 90.56 84 ARG A C 1
ATOM 680 O O . ARG A 1 84 ? -6.918 9.342 6.533 1.00 90.56 84 ARG A O 1
ATOM 687 N N . ILE A 1 85 ? -8.616 7.869 6.661 1.00 91.62 85 ILE A N 1
ATOM 688 C CA . ILE A 1 85 ? -7.819 6.675 6.361 1.00 91.62 85 ILE A CA 1
ATOM 689 C C . ILE A 1 85 ? -7.255 6.745 4.944 1.00 91.62 85 ILE A C 1
ATOM 691 O O . ILE A 1 85 ? -6.062 6.512 4.771 1.00 91.62 85 ILE A O 1
ATOM 695 N N . LEU A 1 86 ? -8.069 7.113 3.951 1.00 91.94 86 LEU A N 1
ATOM 696 C CA . LEU A 1 86 ? -7.624 7.271 2.567 1.00 91.94 86 LEU A CA 1
ATOM 697 C C . LEU A 1 86 ? -6.549 8.346 2.421 1.00 91.94 86 LEU A C 1
ATOM 699 O O . LEU A 1 86 ? -5.557 8.113 1.734 1.00 91.94 86 LEU A O 1
ATOM 703 N N . THR A 1 87 ? -6.697 9.490 3.089 1.00 91.94 87 THR A N 1
ATOM 704 C CA . THR A 1 87 ? -5.683 10.552 3.069 1.00 91.94 87 THR A CA 1
ATOM 705 C C . THR A 1 87 ? -4.357 10.051 3.634 1.00 91.94 87 THR A C 1
ATOM 707 O O . THR A 1 87 ? -3.309 10.255 3.025 1.00 91.94 87 THR A O 1
ATOM 710 N N . ILE A 1 88 ? -4.381 9.336 4.763 1.00 93.81 88 ILE A N 1
ATOM 711 C CA . ILE A 1 88 ? -3.162 8.761 5.348 1.00 93.81 88 ILE A CA 1
ATOM 712 C C . ILE A 1 88 ? -2.587 7.662 4.445 1.00 93.81 88 ILE A C 1
ATOM 714 O O . ILE A 1 88 ? -1.375 7.599 4.261 1.00 93.81 88 ILE A O 1
ATOM 718 N N . PHE A 1 89 ? -3.427 6.818 3.846 1.00 93.38 89 PHE A N 1
ATOM 719 C CA . PHE A 1 89 ? -2.996 5.796 2.892 1.00 93.38 89 PHE A CA 1
ATOM 720 C C . PHE A 1 89 ? -2.280 6.414 1.688 1.00 93.38 89 PHE A C 1
ATOM 722 O O . PHE A 1 89 ? -1.199 5.962 1.310 1.00 93.38 89 PHE A O 1
ATOM 729 N N . PHE A 1 90 ? -2.836 7.488 1.132 1.00 91.88 90 PHE A N 1
ATOM 730 C CA . PHE A 1 90 ? -2.227 8.239 0.042 1.00 91.88 90 PHE A CA 1
ATOM 731 C C . PHE A 1 90 ? -0.883 8.860 0.450 1.00 91.88 90 PHE A C 1
ATOM 733 O O . PHE A 1 90 ? 0.096 8.725 -0.280 1.00 91.88 90 PHE A O 1
ATOM 740 N N . LEU A 1 91 ? -0.802 9.471 1.637 1.00 93.88 91 LEU A N 1
ATOM 741 C CA . LEU A 1 91 ? 0.444 10.055 2.150 1.00 93.88 91 LEU A CA 1
ATOM 742 C C . LEU A 1 91 ? 1.542 9.007 2.357 1.00 93.88 91 LEU A C 1
ATOM 744 O O . LEU A 1 91 ? 2.689 9.249 1.989 1.00 93.88 91 LEU A O 1
ATOM 748 N N . VAL A 1 92 ? 1.206 7.833 2.899 1.00 94.44 92 VAL A N 1
ATOM 749 C CA . VAL A 1 92 ? 2.173 6.736 3.071 1.00 94.44 92 VAL A CA 1
ATOM 750 C C . VAL A 1 92 ? 2.659 6.223 1.713 1.00 94.44 92 VAL A C 1
ATOM 752 O O . VAL A 1 92 ? 3.862 6.050 1.535 1.00 94.44 92 VAL A O 1
ATOM 755 N N . ASN A 1 93 ? 1.761 6.039 0.736 1.00 92.25 93 ASN A N 1
ATOM 756 C CA . ASN A 1 93 ? 2.144 5.677 -0.636 1.00 92.25 93 ASN A CA 1
ATOM 757 C C . ASN A 1 93 ? 3.108 6.706 -1.241 1.00 92.25 93 ASN A C 1
ATOM 759 O O . ASN A 1 93 ? 4.138 6.339 -1.805 1.00 92.25 93 ASN A O 1
ATOM 763 N N . PHE A 1 94 ? 2.786 7.993 -1.101 1.00 91.38 94 PHE A N 1
ATOM 764 C CA . PHE A 1 94 ? 3.623 9.080 -1.598 1.00 91.38 94 PHE A CA 1
ATOM 765 C C . PHE A 1 94 ? 5.004 9.079 -0.937 1.00 91.38 94 PHE A C 1
ATOM 767 O O . PHE A 1 94 ? 6.010 9.237 -1.624 1.00 91.38 94 PHE A O 1
ATOM 774 N N . PHE A 1 95 ? 5.067 8.837 0.374 1.00 94.00 95 PHE A N 1
ATOM 775 C CA . PHE A 1 95 ? 6.324 8.780 1.112 1.00 94.00 95 PHE A CA 1
ATOM 776 C C . PHE A 1 95 ? 7.200 7.600 0.688 1.00 94.00 95 PHE A C 1
ATOM 778 O O . PHE A 1 95 ? 8.397 7.784 0.489 1.00 94.00 95 PHE A O 1
ATOM 785 N N . ILE A 1 96 ? 6.624 6.407 0.495 1.00 92.75 96 ILE A N 1
ATOM 786 C CA . ILE A 1 96 ? 7.395 5.255 0.007 1.00 92.75 96 ILE A CA 1
ATOM 787 C C . ILE A 1 96 ? 7.893 5.504 -1.414 1.00 92.75 96 ILE A C 1
ATOM 789 O O . ILE A 1 96 ? 9.077 5.317 -1.662 1.00 92.75 96 ILE A O 1
ATOM 793 N N . CYS A 1 97 ? 7.034 5.986 -2.316 1.00 89.81 97 CYS A N 1
ATOM 794 C CA . CYS A 1 97 ? 7.428 6.312 -3.687 1.00 89.81 97 CYS A CA 1
ATOM 795 C C . CYS A 1 97 ? 8.551 7.366 -3.719 1.00 89.81 97 CYS A C 1
ATOM 797 O O . CYS A 1 97 ? 9.578 7.174 -4.369 1.00 89.81 97 CYS A O 1
ATOM 799 N N . GLY A 1 98 ? 8.400 8.457 -2.963 1.00 89.44 98 GLY A N 1
ATOM 800 C CA . GLY A 1 98 ? 9.429 9.488 -2.836 1.00 89.44 98 GLY A CA 1
ATOM 801 C C . GLY A 1 98 ? 10.726 8.951 -2.227 1.00 89.44 98 GLY A C 1
ATOM 802 O O . GLY A 1 98 ? 11.806 9.280 -2.708 1.00 89.44 98 GLY A O 1
ATOM 803 N N . GLY A 1 99 ? 10.629 8.079 -1.222 1.00 91.19 99 GLY A N 1
ATOM 804 C CA . GLY A 1 99 ? 11.771 7.426 -0.586 1.00 91.19 99 GLY A CA 1
ATOM 805 C C . GLY A 1 99 ? 12.527 6.498 -1.535 1.00 91.19 99 GLY A C 1
ATOM 806 O O . GLY A 1 99 ? 13.751 6.577 -1.610 1.00 91.19 99 GLY A O 1
ATOM 807 N N . THR A 1 100 ? 11.821 5.673 -2.312 1.00 89.44 100 THR A N 1
ATOM 808 C CA . THR A 1 100 ? 12.450 4.814 -3.327 1.00 89.44 100 THR A CA 1
ATOM 809 C C . THR A 1 100 ? 13.139 5.648 -4.400 1.00 89.44 100 THR A C 1
ATOM 811 O O . THR A 1 100 ? 14.289 5.376 -4.728 1.00 89.44 100 THR A O 1
ATOM 814 N N . TYR A 1 101 ? 12.493 6.718 -4.880 1.00 89.25 101 TYR A N 1
ATOM 815 C CA . TYR A 1 101 ? 13.105 7.642 -5.839 1.00 89.25 101 TYR A CA 1
ATOM 816 C C . TYR A 1 101 ? 14.354 8.322 -5.273 1.00 89.25 101 TYR A C 1
ATOM 818 O O . TYR A 1 101 ? 15.364 8.421 -5.966 1.00 89.25 101 TYR A O 1
ATOM 826 N N . PHE A 1 102 ? 14.302 8.770 -4.017 1.00 91.06 102 PHE A N 1
ATOM 827 C CA . PHE A 1 102 ? 15.433 9.404 -3.347 1.00 91.06 102 PHE A CA 1
ATOM 828 C C . PHE A 1 102 ? 16.626 8.450 -3.233 1.00 91.06 102 PHE A C 1
ATOM 830 O O . PHE A 1 102 ? 17.744 8.826 -3.578 1.00 91.06 102 PHE A O 1
ATOM 837 N N . ILE A 1 103 ? 16.389 7.210 -2.794 1.00 89.81 103 ILE A N 1
ATOM 838 C CA . ILE A 1 103 ? 17.445 6.200 -2.664 1.00 89.81 103 ILE A CA 1
ATOM 839 C C . ILE A 1 103 ? 18.061 5.904 -4.030 1.00 89.81 103 ILE A C 1
ATOM 841 O O . ILE A 1 103 ? 19.279 5.999 -4.154 1.00 89.81 103 ILE A O 1
ATOM 845 N N . ILE A 1 104 ? 17.249 5.612 -5.050 1.00 89.56 104 ILE A N 1
ATOM 846 C CA . ILE A 1 104 ? 17.722 5.319 -6.415 1.00 89.56 104 ILE A CA 1
ATOM 847 C C . ILE A 1 104 ? 18.581 6.473 -6.944 1.00 89.56 104 ILE A C 1
ATOM 849 O O . ILE A 1 104 ? 19.704 6.257 -7.392 1.00 89.56 104 ILE A O 1
ATOM 853 N N . TYR A 1 105 ? 18.100 7.712 -6.811 1.00 90.31 105 TYR A N 1
ATOM 854 C CA . TYR A 1 105 ? 18.802 8.891 -7.315 1.00 90.31 105 TYR A CA 1
ATOM 855 C C . TYR A 1 105 ? 20.154 9.133 -6.624 1.00 90.31 105 TYR A C 1
ATOM 857 O O . TYR A 1 105 ? 21.133 9.451 -7.293 1.00 90.31 105 TYR A O 1
ATOM 865 N N . PHE A 1 106 ? 20.231 8.986 -5.297 1.00 90.00 106 PHE A N 1
ATOM 866 C CA . PHE A 1 106 ? 21.463 9.269 -4.545 1.00 90.00 106 PHE A CA 1
ATOM 867 C C . PHE A 1 106 ? 22.458 8.109 -4.509 1.00 90.00 106 PHE A C 1
ATOM 869 O O . PHE A 1 106 ? 23.656 8.345 -4.370 1.00 90.00 106 PHE A O 1
ATOM 876 N N . THR A 1 107 ? 21.985 6.867 -4.600 1.00 88.50 107 THR A N 1
ATOM 877 C CA . THR A 1 107 ? 22.863 5.687 -4.620 1.00 88.50 107 THR A CA 1
ATOM 878 C C . THR A 1 107 ? 23.302 5.303 -6.030 1.00 88.50 107 THR A C 1
ATOM 880 O O . THR A 1 107 ? 24.299 4.600 -6.170 1.00 88.50 107 THR A O 1
ATOM 883 N N . GLY A 1 108 ? 22.601 5.777 -7.066 1.00 82.19 108 GLY A N 1
ATOM 884 C CA . GLY A 1 108 ? 22.904 5.462 -8.463 1.00 82.19 108 GLY A CA 1
ATOM 885 C C . GLY A 1 108 ? 22.660 3.994 -8.826 1.00 82.19 108 GLY A C 1
ATOM 886 O O . GLY A 1 108 ? 23.240 3.504 -9.789 1.00 82.19 108 GLY A O 1
ATOM 887 N N . ILE A 1 109 ? 21.857 3.279 -8.033 1.00 76.31 109 ILE A N 1
ATOM 888 C CA . ILE A 1 109 ? 21.473 1.891 -8.300 1.00 76.31 109 ILE A CA 1
ATOM 889 C C . ILE A 1 109 ? 20.340 1.927 -9.336 1.00 76.31 109 ILE A C 1
ATOM 891 O O . ILE A 1 109 ? 19.237 2.359 -9.003 1.00 76.31 109 ILE A O 1
ATOM 895 N N . GLU A 1 110 ? 20.629 1.514 -10.574 1.00 58.88 110 GLU A N 1
ATOM 896 C CA . GLU A 1 110 ? 19.636 1.290 -11.645 1.00 58.88 110 GLU A CA 1
ATOM 897 C C . GLU A 1 110 ? 19.001 -0.106 -11.575 1.00 58.88 110 GLU A C 1
ATOM 899 O O . GLU 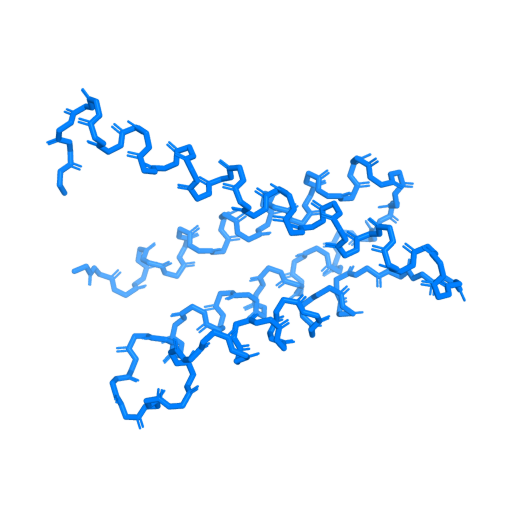A 1 110 ? 19.738 -1.097 -11.350 1.00 58.88 110 GLU A O 1
#

InterPro domains:
  IPR005081 Sigma-E processing peptidase SpoIIGA [PF03419] (1-107)

Foldseek 3Di:
DDLVVLLVVQLVLQLVLLVQLCVVLVFPFDPVLSNVLSNLRSVLVSVVVDVVPVVCPDPVNVLVSLLVSLVSNGDDPDPVSSVVSSVSSVVSVVVVVVVVVVCCVVVVDD

Radius of gyration: 14.47 Å; chains: 1; bounding box: 41×24×38 Å

pLDDT: mean 86.72, std 7.49, range [58.88, 94.75]

Sequence (110 aa):
MYLDLYIIENLLINYIIISCTSILTKNVNSYKKKIIGAVVGTIYSVVYLFPKFYLLYTLPSKIIFIVIIGLISFVSTDKNEFIRILTIFFLVNFFICGGTYFIIYFTGIE

Organism: NCBI:txid1577792

Secondary structure (DSSP, 8-state):
--HHHHHHHHHHHHHHHHHHHHHHTT----HHHHHHHHHHHHHHHHHHT-TT-GGGGSHHHHHHHHHHHHHHH---SSHHHHHHHHHHHHHHHHHHHHHHHHHHHHH---